Protein AF-A0A357VV69-F1 (afdb_monomer_lite)

Structure (mmCIF, N/CA/C/O backbone):
data_AF-A0A357VV69-F1
#
_entry.id   AF-A0A357VV69-F1
#
loop_
_atom_site.group_PDB
_atom_site.id
_atom_site.type_symbol
_atom_site.label_atom_id
_atom_site.label_alt_id
_atom_site.label_comp_id
_atom_site.label_asym_id
_atom_site.label_entity_id
_atom_site.label_seq_id
_atom_site.pdbx_PDB_ins_code
_atom_site.Cartn_x
_atom_site.Cartn_y
_atom_site.Cartn_z
_atom_site.occupancy
_atom_site.B_iso_or_equiv
_atom_site.auth_seq_id
_atom_site.auth_comp_id
_atom_site.auth_asym_id
_atom_site.auth_atom_id
_atom_site.pdbx_PDB_model_num
ATOM 1 N N . MET A 1 1 ? 5.926 -6.213 -7.506 1.00 46.28 1 MET A N 1
ATOM 2 C CA . MET A 1 1 ? 6.867 -6.337 -6.373 1.00 46.28 1 MET A CA 1
ATOM 3 C C . MET A 1 1 ? 8.153 -6.969 -6.874 1.00 46.28 1 MET A C 1
ATOM 5 O O . MET A 1 1 ? 8.220 -7.311 -8.044 1.00 46.28 1 MET A O 1
ATOM 9 N N . VAL A 1 2 ? 9.206 -6.935 -6.070 1.00 50.88 2 VAL A N 1
ATOM 10 C CA . VAL A 1 2 ? 10.606 -6.866 -6.526 1.00 50.88 2 VAL A CA 1
ATOM 11 C C . VAL A 1 2 ? 11.331 -8.163 -6.220 1.00 50.88 2 VAL A C 1
ATOM 13 O O . VAL A 1 2 ? 10.910 -8.877 -5.322 1.00 50.88 2 VAL A O 1
ATOM 16 N N . GLU A 1 3 ? 12.409 -8.438 -6.947 1.00 47.09 3 GLU A N 1
ATOM 17 C CA . GLU A 1 3 ? 13.467 -9.366 -6.545 1.00 47.09 3 GLU A CA 1
ATOM 18 C C . GLU A 1 3 ? 14.296 -8.754 -5.413 1.00 47.09 3 GLU A C 1
ATOM 20 O O . GLU A 1 3 ? 15.088 -7.835 -5.630 1.00 47.09 3 GLU A O 1
ATOM 25 N N . ASP A 1 4 ? 14.096 -9.251 -4.199 1.00 55.00 4 ASP A N 1
ATOM 26 C CA . ASP A 1 4 ? 15.021 -9.012 -3.099 1.00 55.00 4 ASP A CA 1
ATOM 27 C C . ASP A 1 4 ? 16.131 -10.073 -3.180 1.00 55.00 4 ASP A C 1
ATOM 29 O O . ASP A 1 4 ? 15.834 -11.268 -3.196 1.00 55.00 4 ASP A O 1
ATOM 33 N N . GLU A 1 5 ? 17.405 -9.681 -3.237 1.00 52.03 5 GLU A N 1
ATOM 34 C CA . GLU A 1 5 ? 18.517 -10.643 -3.161 1.00 52.03 5 GLU A CA 1
ATOM 35 C C . GLU A 1 5 ? 18.451 -11.464 -1.860 1.00 52.03 5 GLU A C 1
ATOM 37 O O . GLU A 1 5 ? 18.823 -12.636 -1.849 1.00 52.03 5 GLU A O 1
ATOM 42 N N . LEU A 1 6 ? 17.869 -10.914 -0.784 1.00 52.41 6 LEU A N 1
ATOM 43 C CA . LEU A 1 6 ? 17.571 -11.662 0.439 1.00 52.41 6 LEU A CA 1
ATOM 44 C C . LEU A 1 6 ? 16.553 -12.778 0.203 1.00 52.41 6 LEU A C 1
ATOM 46 O O . LEU A 1 6 ? 16.659 -13.815 0.843 1.00 52.41 6 LEU A O 1
ATOM 50 N N . ALA A 1 7 ? 15.602 -12.621 -0.721 1.00 55.69 7 ALA A N 1
ATOM 51 C CA . ALA A 1 7 ? 14.671 -13.694 -1.064 1.00 55.69 7 ALA A CA 1
ATOM 52 C C . ALA A 1 7 ? 15.396 -14.880 -1.711 1.00 55.69 7 ALA A C 1
ATOM 54 O O . ALA A 1 7 ? 15.071 -16.026 -1.409 1.00 55.69 7 ALA A O 1
ATOM 55 N N . TYR A 1 8 ? 16.419 -14.619 -2.533 1.00 52.69 8 TYR A N 1
ATOM 56 C CA . TYR A 1 8 ? 17.297 -15.663 -3.068 1.00 52.69 8 TYR A CA 1
ATOM 57 C C . TYR A 1 8 ? 18.072 -16.369 -1.943 1.00 52.69 8 TYR A C 1
ATOM 59 O O . TYR A 1 8 ? 18.059 -17.597 -1.868 1.00 52.69 8 TYR A O 1
ATOM 67 N N . TYR A 1 9 ? 18.658 -15.613 -1.006 1.00 56.53 9 TYR A N 1
ATOM 68 C CA . TYR A 1 9 ? 19.348 -16.187 0.159 1.00 56.53 9 TYR A CA 1
ATOM 69 C C . TYR A 1 9 ? 18.418 -16.926 1.140 1.00 56.53 9 TYR A C 1
ATOM 71 O O . TYR A 1 9 ? 18.878 -17.809 1.861 1.00 56.53 9 TYR A O 1
ATOM 79 N N . LEU A 1 10 ? 17.120 -16.612 1.152 1.00 59.59 10 LEU A N 1
ATOM 80 C CA . LEU A 1 10 ? 16.092 -17.280 1.963 1.00 59.59 10 LEU A CA 1
ATOM 81 C C . LEU A 1 10 ? 15.461 -18.506 1.274 1.00 59.59 10 LEU A C 1
ATOM 83 O O . LEU A 1 10 ? 14.470 -19.043 1.762 1.00 59.59 10 LEU A O 1
ATOM 87 N N . GLY A 1 11 ? 16.028 -18.981 0.160 1.00 57.41 11 GLY A N 1
ATOM 88 C CA . GLY A 1 11 ? 15.543 -20.177 -0.541 1.00 57.41 11 GLY A CA 1
ATOM 89 C C . GLY A 1 11 ? 14.489 -19.899 -1.617 1.00 57.41 11 GLY A C 1
ATOM 90 O O . GLY A 1 11 ? 13.750 -20.801 -2.003 1.00 57.41 11 GLY A O 1
ATOM 91 N N . GLY A 1 12 ? 14.407 -18.663 -2.112 1.00 51.62 12 GLY A N 1
ATOM 92 C CA . GLY A 1 12 ? 13.585 -18.271 -3.261 1.00 51.62 12 GLY A CA 1
ATOM 93 C C . GLY A 1 12 ? 12.134 -17.902 -2.939 1.00 51.62 12 GLY A C 1
ATOM 94 O O . GLY A 1 12 ? 11.454 -17.351 -3.801 1.00 51.62 12 GLY A O 1
ATOM 95 N N . VAL A 1 13 ? 11.660 -18.139 -1.711 1.00 56.97 13 VAL A N 1
ATOM 96 C CA . VAL A 1 13 ? 10.320 -17.740 -1.251 1.00 56.97 13 VAL A CA 1
ATOM 97 C C . VAL A 1 13 ? 10.468 -16.820 -0.049 1.00 56.97 13 VAL A C 1
ATOM 99 O O . VAL A 1 13 ? 10.842 -17.252 1.037 1.00 56.97 13 VAL A O 1
ATOM 102 N N . SER A 1 14 ? 10.164 -15.539 -0.233 1.00 57.56 14 SER A N 1
ATOM 103 C CA . SER A 1 14 ? 10.216 -14.558 0.846 1.00 57.56 14 SER A CA 1
ATOM 104 C C . SER A 1 14 ? 9.124 -13.512 0.667 1.00 57.56 14 SER A C 1
ATOM 106 O O . SER A 1 14 ? 8.913 -13.013 -0.432 1.00 57.56 14 SER A O 1
ATOM 108 N N . GLY A 1 15 ? 8.423 -13.167 1.751 1.00 56.34 15 GLY A N 1
ATOM 109 C CA . GLY A 1 15 ? 7.245 -12.288 1.715 1.00 56.34 15 GLY A CA 1
ATOM 110 C C . GLY A 1 15 ? 7.521 -10.824 1.341 1.00 56.34 15 GLY A C 1
ATOM 111 O O . GLY A 1 15 ? 6.585 -10.065 1.113 1.00 56.34 15 GLY A O 1
ATOM 112 N N . ASN A 1 16 ? 8.790 -10.420 1.262 1.00 57.19 16 ASN A N 1
ATOM 113 C CA . ASN A 1 16 ? 9.232 -9.106 0.775 1.00 57.19 16 ASN A CA 1
ATOM 114 C C . ASN A 1 16 ? 9.312 -9.018 -0.763 1.00 57.19 16 ASN A C 1
ATOM 116 O O . ASN A 1 16 ? 9.499 -7.926 -1.303 1.00 57.19 16 ASN A O 1
ATOM 120 N N . ALA A 1 17 ? 9.185 -10.147 -1.468 1.00 58.47 17 ALA A N 1
ATOM 121 C CA . ALA A 1 17 ? 9.468 -10.281 -2.891 1.00 58.47 17 ALA A CA 1
ATOM 122 C C . ALA A 1 17 ? 8.514 -11.275 -3.582 1.00 58.47 17 ALA A C 1
ATOM 124 O O . ALA A 1 17 ? 7.844 -12.078 -2.945 1.00 58.47 17 ALA A O 1
ATOM 125 N N . GLY A 1 18 ? 8.433 -11.225 -4.914 1.00 56.81 18 GLY A N 1
ATOM 126 C CA . GLY A 1 18 ? 7.820 -12.305 -5.706 1.00 56.81 18 GLY A CA 1
ATOM 127 C C . GLY A 1 18 ? 6.286 -12.369 -5.793 1.00 56.81 18 GLY A C 1
ATOM 128 O O . GLY A 1 18 ? 5.779 -13.232 -6.504 1.00 56.81 18 GLY A O 1
ATOM 129 N N . LEU A 1 19 ? 5.527 -11.467 -5.157 1.00 65.31 19 LEU A N 1
ATOM 130 C CA . LEU A 1 19 ? 4.073 -11.397 -5.369 1.00 65.31 19 LEU A CA 1
ATOM 131 C C . LEU A 1 19 ? 3.730 -10.548 -6.616 1.00 65.31 19 LEU A C 1
ATOM 133 O O . LEU A 1 19 ? 4.056 -9.356 -6.710 1.00 65.31 19 LEU A O 1
ATOM 137 N N . PHE A 1 20 ? 3.072 -11.194 -7.581 1.00 70.38 20 PHE A N 1
ATOM 138 C CA . PHE A 1 20 ? 2.556 -10.605 -8.819 1.00 70.38 20 PHE A CA 1
ATOM 139 C C . PHE A 1 20 ? 1.031 -10.548 -8.757 1.00 70.38 20 PHE A C 1
ATOM 141 O O . PHE A 1 20 ? 0.390 -11.498 -8.321 1.00 70.38 20 PHE A O 1
ATOM 148 N N . SER A 1 21 ? 0.460 -9.422 -9.168 1.00 82.81 21 SER A N 1
ATOM 149 C CA . SER A 1 21 ? -0.984 -9.191 -9.195 1.00 82.81 21 SER A CA 1
ATOM 150 C C . SER A 1 21 ? -1.282 -8.010 -10.125 1.00 82.81 21 SER A C 1
ATOM 152 O O . SER A 1 21 ? -0.351 -7.320 -10.560 1.00 82.81 21 SER A O 1
ATOM 154 N N . ASP A 1 22 ? -2.555 -7.773 -10.428 1.00 88.81 22 ASP A N 1
ATOM 155 C CA . ASP A 1 22 ? -3.019 -6.623 -11.200 1.00 88.81 22 ASP A CA 1
ATOM 156 C C . ASP A 1 22 ? -3.794 -5.615 -10.333 1.00 88.81 22 ASP A C 1
ATOM 158 O O . ASP A 1 22 ? -3.994 -5.798 -9.133 1.00 88.81 22 ASP A O 1
ATOM 162 N N . ALA A 1 23 ? -4.198 -4.493 -10.931 1.00 90.44 23 ALA A N 1
ATOM 163 C CA . ALA A 1 23 ? -4.890 -3.437 -10.198 1.00 90.44 23 ALA A CA 1
ATOM 164 C C . ALA A 1 23 ? -6.268 -3.870 -9.657 1.00 90.44 23 ALA A C 1
ATOM 166 O O . ALA A 1 23 ? -6.708 -3.338 -8.636 1.00 90.44 23 ALA A O 1
ATOM 167 N N . SER A 1 24 ? -6.943 -4.817 -10.314 1.00 93.00 24 SER A N 1
ATOM 168 C CA . SER A 1 24 ? -8.270 -5.301 -9.919 1.00 93.00 24 SER A CA 1
ATOM 169 C C . SER A 1 24 ? -8.178 -6.166 -8.668 1.00 93.00 24 SER A C 1
ATOM 171 O O . SER A 1 24 ? -8.896 -5.928 -7.695 1.00 93.00 24 SER A O 1
ATOM 173 N N . ASP A 1 25 ? -7.238 -7.105 -8.658 1.00 93.81 25 ASP A N 1
ATOM 174 C CA . ASP A 1 25 ? -6.970 -7.967 -7.508 1.00 93.81 25 ASP A CA 1
ATOM 175 C C . ASP A 1 25 ? -6.438 -7.164 -6.317 1.00 93.81 25 ASP A C 1
ATOM 177 O O . ASP A 1 25 ? -6.891 -7.335 -5.183 1.00 93.81 25 ASP A O 1
ATOM 181 N N . LEU A 1 26 ? -5.532 -6.213 -6.566 1.00 93.56 26 LEU A N 1
ATOM 182 C CA . LEU A 1 26 ? -5.028 -5.316 -5.526 1.00 93.56 26 LEU A CA 1
ATOM 183 C C . LEU A 1 26 ? -6.143 -4.461 -4.917 1.00 93.56 26 LEU A C 1
ATOM 185 O O . LEU A 1 26 ? -6.148 -4.235 -3.709 1.00 93.56 26 LEU A O 1
ATOM 189 N N . ARG A 1 27 ? -7.122 -4.019 -5.713 1.00 95.00 27 ARG A N 1
ATOM 190 C CA . ARG A 1 27 ? -8.307 -3.333 -5.186 1.00 95.00 27 ARG A CA 1
ATOM 191 C C . ARG A 1 27 ? -9.103 -4.235 -4.240 1.00 95.00 27 ARG A C 1
ATOM 193 O O . ARG A 1 27 ? -9.517 -3.764 -3.184 1.00 95.00 27 ARG A O 1
ATOM 200 N N . ILE A 1 28 ? -9.328 -5.501 -4.597 1.00 96.19 28 ILE A N 1
ATOM 201 C CA . ILE A 1 28 ? -10.032 -6.464 -3.731 1.00 96.19 28 ILE A CA 1
ATOM 202 C C . ILE A 1 28 ? -9.255 -6.659 -2.426 1.00 96.19 28 ILE A C 1
ATOM 204 O O . ILE A 1 28 ? -9.835 -6.572 -1.344 1.00 96.19 28 ILE A O 1
ATOM 208 N N . PHE A 1 29 ? -7.935 -6.833 -2.520 1.00 94.56 29 PHE A N 1
ATOM 209 C CA . PHE A 1 29 ? -7.054 -6.921 -1.359 1.00 94.56 29 PHE A CA 1
ATOM 210 C C . PHE A 1 29 ? -7.193 -5.702 -0.438 1.00 94.56 29 PHE A C 1
ATOM 212 O O . PHE A 1 29 ? -7.378 -5.877 0.763 1.00 94.56 29 PHE A O 1
ATOM 219 N N . ILE A 1 30 ? -7.156 -4.478 -0.978 1.00 95.50 30 ILE A N 1
ATOM 220 C CA . ILE A 1 30 ? -7.280 -3.244 -0.184 1.00 95.50 30 ILE A CA 1
ATOM 221 C C . ILE A 1 30 ? -8.638 -3.173 0.519 1.00 95.50 30 ILE A C 1
ATOM 223 O O . ILE A 1 30 ? -8.693 -2.835 1.700 1.00 95.50 30 ILE A O 1
ATOM 227 N N . ILE A 1 31 ? -9.727 -3.513 -0.174 1.00 96.00 31 ILE A N 1
ATOM 228 C CA . ILE A 1 31 ? -11.076 -3.493 0.408 1.00 96.00 31 ILE A CA 1
ATOM 229 C C . ILE A 1 31 ? -11.171 -4.483 1.575 1.00 96.00 31 ILE A C 1
ATOM 231 O O . ILE A 1 31 ? -11.558 -4.096 2.677 1.00 96.00 31 ILE A O 1
ATOM 235 N N . ASN A 1 32 ? -10.747 -5.731 1.370 1.00 96.94 32 ASN A N 1
ATOM 236 C CA . ASN A 1 32 ? -10.800 -6.760 2.412 1.00 96.94 32 ASN A CA 1
ATOM 237 C C . ASN A 1 32 ? -9.844 -6.442 3.574 1.00 96.94 32 ASN A C 1
ATOM 239 O O . ASN A 1 32 ? -10.156 -6.707 4.738 1.00 96.94 32 ASN A O 1
ATOM 243 N N . LEU A 1 33 ? -8.696 -5.820 3.280 1.00 95.50 33 LEU A N 1
ATOM 244 C CA . LEU A 1 33 ? -7.777 -5.313 4.293 1.00 95.50 33 LEU A CA 1
ATOM 245 C C . LEU A 1 33 ? -8.479 -4.283 5.182 1.00 95.50 33 LEU A C 1
ATOM 247 O O . LEU A 1 33 ? -8.493 -4.458 6.395 1.00 95.50 33 LEU A O 1
ATOM 251 N N . LEU A 1 34 ? -9.102 -3.256 4.596 1.00 95.06 34 LEU A N 1
ATOM 252 C CA . LEU A 1 34 ? -9.781 -2.184 5.334 1.00 95.06 34 LEU A CA 1
ATOM 253 C C . LEU A 1 34 ? -11.037 -2.656 6.083 1.00 95.06 34 LEU A C 1
ATOM 255 O O . LEU A 1 34 ? -11.347 -2.137 7.157 1.00 95.06 34 LEU A O 1
ATOM 259 N N . ASN A 1 35 ? -11.726 -3.678 5.570 1.00 95.88 35 ASN A N 1
ATOM 260 C CA . ASN A 1 35 ? -12.854 -4.309 6.260 1.00 95.88 35 ASN A CA 1
ATOM 261 C C . ASN A 1 35 ? -12.432 -5.109 7.502 1.00 95.88 35 ASN A C 1
ATOM 263 O O . ASN A 1 35 ? -13.266 -5.405 8.360 1.00 95.88 35 ASN A O 1
ATOM 267 N N . GLY A 1 36 ? -11.139 -5.405 7.639 1.00 94.69 36 GLY A N 1
ATOM 268 C CA . GLY A 1 36 ? -10.599 -6.204 8.730 1.00 94.69 36 GLY A CA 1
ATOM 269 C C . GLY A 1 36 ? -10.728 -7.715 8.507 1.00 94.69 36 GLY A C 1
ATOM 270 O O . GLY A 1 36 ? -10.755 -8.478 9.470 1.00 94.69 36 GLY A O 1
ATOM 271 N N . GLU A 1 37 ? -10.847 -8.144 7.249 1.00 96.44 37 GLU A N 1
ATOM 272 C CA . GLU A 1 37 ? -11.005 -9.553 6.861 1.00 96.44 37 GLU A CA 1
ATOM 273 C C . GLU A 1 37 ? -9.654 -10.261 6.686 1.00 96.44 37 GLU A C 1
ATOM 275 O O . GLU A 1 37 ? -9.571 -11.482 6.779 1.00 96.44 37 GLU A O 1
ATOM 280 N N . ILE A 1 38 ? -8.585 -9.492 6.453 1.00 94.31 38 ILE A N 1
ATOM 281 C CA . ILE A 1 38 ? -7.210 -10.005 6.334 1.00 94.31 38 ILE A CA 1
ATOM 282 C C . ILE A 1 38 ? -6.469 -9.898 7.672 1.00 94.31 38 ILE A C 1
ATOM 284 O O . ILE A 1 38 ? -5.763 -10.817 8.080 1.00 94.31 38 ILE A O 1
ATOM 288 N N . VAL A 1 39 ? -6.635 -8.774 8.370 1.00 93.50 39 VAL A N 1
ATOM 289 C CA . VAL A 1 39 ? -6.101 -8.535 9.718 1.00 93.50 39 VAL A CA 1
ATOM 290 C C . VAL A 1 39 ? -7.155 -7.827 10.558 1.00 93.50 39 VAL A C 1
ATOM 292 O O . VAL A 1 39 ? -8.020 -7.152 10.015 1.00 93.50 39 VAL A O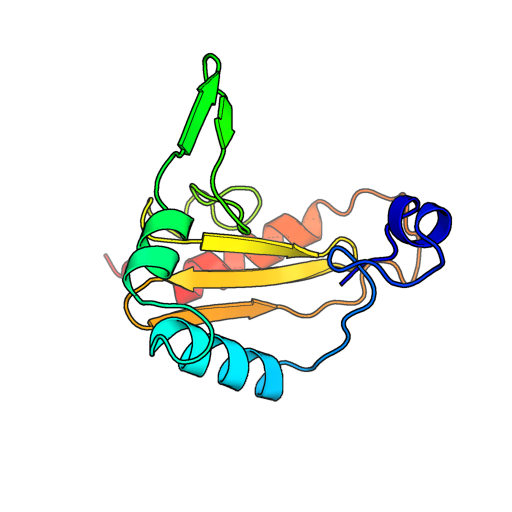 1
ATOM 295 N N . SER A 1 40 ? -7.078 -7.922 11.886 1.00 94.69 40 SER A N 1
ATOM 296 C CA . SER A 1 40 ? -8.035 -7.224 12.754 1.00 94.69 40 SER A CA 1
ATOM 297 C C . SER A 1 40 ? -7.981 -5.699 12.571 1.00 94.69 40 SER A C 1
ATOM 299 O O . SER A 1 40 ? -6.923 -5.138 12.279 1.00 94.69 40 SER A O 1
ATOM 301 N N . LYS A 1 41 ? -9.090 -4.995 12.839 1.00 91.88 41 LYS A N 1
ATOM 302 C CA . LYS A 1 41 ? -9.109 -3.518 12.819 1.00 91.88 41 LYS A CA 1
ATOM 303 C C . LYS A 1 41 ? -8.087 -2.896 13.778 1.00 91.88 41 LYS A C 1
ATOM 305 O O . LYS A 1 41 ? -7.441 -1.920 13.421 1.00 91.88 41 LYS A O 1
ATOM 310 N N . GLY A 1 42 ? -7.857 -3.519 14.938 1.00 93.81 42 GLY A N 1
ATOM 311 C CA . GLY A 1 42 ? -6.802 -3.091 15.860 1.00 93.81 42 GLY A CA 1
ATOM 312 C C . GLY A 1 42 ? -5.398 -3.212 15.256 1.00 93.81 42 GLY A C 1
ATOM 313 O O . GLY A 1 42 ? -4.547 -2.368 15.508 1.00 93.81 42 GLY A O 1
ATOM 314 N N . THR A 1 43 ? -5.156 -4.213 14.404 1.00 92.88 43 THR A N 1
ATOM 315 C CA . THR A 1 43 ? -3.901 -4.338 13.644 1.00 92.88 43 THR A CA 1
ATOM 316 C C . THR A 1 43 ? -3.785 -3.270 12.556 1.00 92.88 43 THR A C 1
ATOM 318 O O . THR A 1 43 ? -2.702 -2.713 12.392 1.00 92.88 43 THR A O 1
ATOM 321 N N . LEU A 1 44 ? -4.877 -2.943 11.851 1.00 91.94 44 LEU A N 1
ATOM 322 C CA . LEU A 1 44 ? -4.887 -1.846 10.869 1.00 91.94 44 LEU A CA 1
ATOM 323 C C . LEU A 1 44 ? -4.481 -0.516 11.506 1.00 91.94 44 LEU A C 1
ATOM 325 O O . LEU A 1 44 ? -3.779 0.283 10.886 1.00 91.94 44 LEU A O 1
ATOM 329 N N . ASP A 1 45 ? -4.875 -0.282 12.758 1.00 91.31 45 ASP A N 1
ATOM 330 C CA . ASP A 1 45 ? -4.493 0.935 13.467 1.00 91.31 45 ASP A CA 1
ATOM 331 C C . ASP A 1 45 ? -2.986 1.057 13.700 1.00 91.31 45 ASP A C 1
ATOM 333 O O . ASP A 1 45 ? -2.445 2.168 13.690 1.00 91.31 45 ASP A O 1
ATOM 337 N N . LEU A 1 46 ? -2.285 -0.073 13.801 1.00 92.62 46 LEU A N 1
ATOM 338 C CA . LEU A 1 46 ? -0.835 -0.095 13.963 1.00 92.62 46 LEU A CA 1
ATOM 339 C C . LEU A 1 46 ? -0.080 0.318 12.692 1.00 92.62 46 LEU A C 1
ATOM 341 O O . LEU A 1 46 ? 1.068 0.742 12.795 1.00 92.62 46 LEU A O 1
ATOM 345 N N . PHE A 1 47 ? -0.697 0.254 11.506 1.00 92.81 47 PHE A N 1
ATOM 346 C CA . PHE A 1 47 ? -0.029 0.601 10.240 1.00 92.81 47 PHE A CA 1
ATOM 347 C C . PHE A 1 47 ? 0.403 2.067 10.172 1.00 92.81 47 PHE A C 1
ATOM 349 O O . PHE A 1 47 ? 1.406 2.389 9.542 1.00 92.81 47 PHE A O 1
ATOM 356 N N . THR A 1 48 ? -0.322 2.948 10.859 1.00 91.06 48 THR A N 1
ATOM 357 C CA . THR A 1 48 ? -0.028 4.386 10.945 1.00 91.06 48 THR A CA 1
ATOM 358 C C . THR A 1 48 ? 0.413 4.805 12.349 1.00 91.06 48 THR A C 1
ATOM 360 O O . THR A 1 48 ? 0.521 5.994 12.632 1.00 91.06 48 THR A O 1
ATOM 363 N N . THR A 1 49 ? 0.644 3.845 13.251 1.00 91.25 49 THR A N 1
ATOM 364 C CA . THR A 1 49 ? 1.121 4.111 14.613 1.00 91.25 49 THR A CA 1
ATOM 365 C C . THR A 1 49 ? 2.626 3.897 14.690 1.00 91.25 49 THR A C 1
ATOM 367 O O . THR A 1 49 ? 3.125 2.817 14.380 1.00 91.25 49 THR A O 1
ATOM 370 N N . THR A 1 50 ? 3.368 4.915 15.128 1.00 90.00 50 THR A N 1
ATOM 371 C CA . THR A 1 50 ? 4.813 4.780 15.339 1.00 90.00 50 THR A CA 1
ATOM 372 C C . THR A 1 50 ? 5.074 3.813 16.490 1.00 90.00 50 THR A C 1
ATOM 374 O O . THR A 1 50 ? 4.781 4.123 17.643 1.00 90.00 50 THR A O 1
ATOM 377 N N . LEU A 1 51 ? 5.654 2.652 16.181 1.00 88.25 51 LEU A N 1
ATOM 378 C CA . LEU A 1 51 ? 5.994 1.625 17.172 1.00 88.25 51 LEU A CA 1
ATOM 379 C C . LEU A 1 51 ? 7.399 1.821 17.740 1.00 88.25 51 LEU A C 1
ATOM 381 O O . LEU A 1 51 ? 7.653 1.533 18.907 1.00 88.25 51 LEU A O 1
ATOM 385 N N . VAL A 1 52 ? 8.321 2.312 16.910 1.00 89.50 52 VAL A N 1
ATOM 386 C CA . VAL A 1 52 ? 9.708 2.570 17.303 1.00 89.50 52 VAL A CA 1
ATOM 387 C C . VAL A 1 52 ? 10.101 3.968 16.853 1.00 89.50 52 VAL A C 1
ATOM 389 O O . VAL A 1 52 ? 9.925 4.327 15.689 1.00 89.50 52 VAL A O 1
ATOM 392 N N . LYS A 1 53 ? 10.677 4.744 17.774 1.00 89.81 53 LYS A N 1
ATOM 393 C CA . LYS A 1 53 ? 11.267 6.056 17.502 1.00 89.81 53 LYS A CA 1
ATOM 394 C C . LYS A 1 53 ? 12.737 6.047 17.915 1.00 89.81 53 LYS A C 1
ATOM 396 O O . LYS A 1 53 ? 13.052 5.787 19.074 1.00 89.81 53 LYS A O 1
ATOM 401 N N . ARG A 1 54 ? 13.638 6.314 16.967 1.00 87.75 54 ARG A N 1
ATOM 402 C CA . ARG A 1 54 ? 15.092 6.414 17.181 1.00 87.75 54 ARG A CA 1
ATOM 403 C C . ARG A 1 54 ? 15.585 7.731 16.589 1.00 87.75 54 ARG A C 1
ATOM 405 O O . ARG A 1 54 ? 15.780 7.837 15.381 1.00 87.75 54 ARG A O 1
ATOM 412 N N . GLY A 1 55 ? 15.743 8.745 17.438 1.00 87.94 55 GLY A N 1
ATOM 413 C CA . GLY A 1 55 ? 15.982 10.116 16.980 1.00 87.94 55 GLY A CA 1
ATOM 414 C C . GLY A 1 55 ? 14.816 10.612 16.118 1.00 87.94 55 GLY A C 1
ATOM 415 O O . GLY A 1 55 ? 13.660 10.553 16.543 1.00 87.94 55 GLY A O 1
ATOM 416 N N . GLU A 1 56 ? 15.122 11.059 14.900 1.00 82.94 56 GLU A N 1
ATOM 417 C CA . GLU A 1 56 ? 14.129 11.488 13.902 1.00 82.94 56 GLU A CA 1
ATOM 418 C C . GLU A 1 56 ? 13.522 10.321 13.106 1.00 82.94 56 GLU A C 1
ATOM 420 O O . GLU A 1 56 ? 12.494 10.480 12.451 1.00 82.94 56 GLU A O 1
ATOM 425 N N . SER A 1 57 ? 14.120 9.127 13.177 1.00 79.62 57 SER A N 1
ATOM 426 C CA . SER A 1 57 ? 13.614 7.952 12.467 1.00 79.62 57 SER A CA 1
ATOM 427 C C . SER A 1 57 ? 12.433 7.331 13.209 1.00 79.62 57 SER A C 1
ATOM 429 O O . SER A 1 57 ? 12.509 7.051 14.409 1.00 79.62 57 SER A O 1
ATOM 431 N N . THR A 1 58 ? 11.352 7.074 12.474 1.00 85.25 58 THR A N 1
ATOM 432 C CA . THR A 1 58 ? 10.163 6.370 12.966 1.00 85.25 58 THR A CA 1
ATOM 433 C C . THR A 1 58 ? 9.950 5.088 12.172 1.00 85.25 58 THR A C 1
ATOM 435 O O . THR A 1 58 ? 10.268 5.013 10.986 1.00 85.25 58 THR A O 1
ATOM 438 N N . THR A 1 59 ? 9.449 4.050 12.835 1.00 84.19 59 THR A N 1
ATOM 439 C CA . THR A 1 59 ? 9.153 2.762 12.204 1.00 84.19 59 THR A CA 1
ATOM 440 C C . THR A 1 59 ? 7.750 2.312 12.573 1.00 84.19 59 THR A C 1
ATOM 442 O O . THR A 1 59 ? 7.326 2.408 13.728 1.00 84.19 59 THR A O 1
ATOM 445 N N . HIS A 1 60 ? 7.062 1.808 11.557 1.00 90.12 60 HIS A N 1
ATOM 446 C CA . HIS A 1 60 ? 5.696 1.311 11.591 1.00 90.12 60 HIS A CA 1
ATOM 447 C C . HIS A 1 60 ? 5.709 -0.144 11.122 1.00 90.12 60 HIS A C 1
ATOM 449 O O . HIS A 1 60 ? 6.712 -0.621 10.582 1.00 90.12 60 HIS A O 1
ATOM 455 N N . ILE A 1 61 ? 4.620 -0.870 11.352 1.00 89.00 61 ILE A N 1
ATOM 456 C CA . ILE A 1 61 ? 4.530 -2.266 10.923 1.00 89.00 61 ILE A CA 1
ATOM 457 C C . ILE A 1 61 ? 4.008 -2.367 9.486 1.00 89.00 61 ILE A C 1
ATOM 459 O O . ILE A 1 61 ? 3.060 -1.675 9.120 1.00 89.00 61 ILE A O 1
ATOM 463 N N . ALA A 1 62 ? 4.615 -3.268 8.707 1.00 87.06 62 ALA A N 1
ATOM 464 C CA . ALA A 1 62 ? 4.250 -3.681 7.343 1.00 87.06 62 ALA A CA 1
ATOM 465 C C . ALA A 1 62 ? 4.323 -2.611 6.235 1.00 87.06 62 ALA A C 1
ATOM 467 O O . ALA A 1 62 ? 4.632 -2.949 5.095 1.00 87.06 62 ALA A O 1
ATOM 468 N N . TRP A 1 63 ? 4.078 -1.341 6.549 1.00 89.69 63 TRP A N 1
ATOM 469 C CA . TRP A 1 63 ? 3.918 -0.272 5.570 1.00 89.69 63 TRP A CA 1
ATOM 470 C C . TRP A 1 63 ? 4.838 0.910 5.848 1.00 89.69 63 TRP A C 1
ATOM 472 O O . TRP A 1 63 ? 5.280 1.146 6.974 1.00 89.69 63 TRP A O 1
ATOM 482 N N . MET A 1 64 ? 5.089 1.693 4.802 1.00 87.75 64 MET A N 1
ATOM 483 C CA . MET A 1 64 ? 5.695 3.008 4.939 1.00 87.75 64 MET A CA 1
ATOM 484 C C . MET A 1 64 ? 4.643 3.976 5.489 1.00 87.75 64 MET A C 1
ATOM 486 O O . MET A 1 64 ? 3.621 4.231 4.849 1.00 87.75 64 MET A O 1
ATOM 490 N N . ALA A 1 65 ? 4.927 4.511 6.672 1.00 85.12 65 ALA A N 1
ATOM 491 C CA . ALA A 1 65 ? 4.202 5.589 7.329 1.00 85.12 65 ALA A CA 1
ATOM 492 C C . ALA A 1 65 ? 5.208 6.414 8.175 1.00 85.12 65 ALA A C 1
ATOM 494 O O . ALA A 1 65 ? 6.214 5.845 8.613 1.00 85.12 65 ALA A O 1
ATOM 495 N N . PRO A 1 66 ? 5.005 7.730 8.391 1.00 79.94 66 PRO A N 1
ATOM 496 C CA . PRO A 1 66 ? 4.093 8.581 7.623 1.00 79.94 66 PRO A CA 1
ATOM 497 C C . PRO A 1 66 ? 4.425 8.542 6.115 1.00 79.94 66 PRO A C 1
ATOM 499 O O . PRO A 1 66 ? 5.502 8.069 5.738 1.00 79.94 66 PRO A O 1
ATOM 502 N N . PRO A 1 67 ? 3.514 8.981 5.231 1.00 77.56 67 PRO A N 1
ATOM 503 C CA . PRO A 1 67 ? 3.744 8.931 3.793 1.00 77.56 67 PRO A CA 1
ATOM 504 C C . PRO A 1 67 ? 5.023 9.664 3.377 1.00 77.56 67 PRO A C 1
ATOM 506 O O . PRO A 1 67 ? 5.242 10.825 3.712 1.00 77.56 67 PRO A O 1
ATOM 509 N N . VAL A 1 68 ? 5.869 8.984 2.608 1.00 71.88 68 VAL A N 1
ATOM 510 C CA . VAL A 1 68 ? 7.134 9.514 2.076 1.00 71.88 68 VAL A CA 1
ATOM 511 C C . VAL A 1 68 ? 7.284 9.124 0.605 1.00 71.88 68 VAL A C 1
ATOM 513 O O . VAL A 1 68 ? 6.555 8.270 0.109 1.00 71.88 68 VAL A O 1
ATOM 516 N N . ALA A 1 69 ? 8.242 9.728 -0.107 1.00 68.69 69 ALA A N 1
ATOM 517 C CA . ALA A 1 69 ? 8.686 9.278 -1.432 1.00 68.69 69 ALA A CA 1
ATOM 518 C C . ALA A 1 69 ? 7.551 9.122 -2.470 1.00 68.69 69 ALA A C 1
ATOM 520 O O . ALA A 1 69 ? 7.269 8.027 -2.944 1.00 68.69 69 ALA A O 1
ATOM 521 N N . GLY A 1 70 ? 6.909 10.222 -2.867 1.00 68.62 70 GLY A N 1
ATOM 522 C CA . GLY A 1 70 ? 5.838 10.191 -3.878 1.00 68.62 70 GLY A CA 1
ATOM 523 C C . GLY A 1 70 ? 4.427 10.407 -3.326 1.00 68.62 70 GLY A C 1
ATOM 524 O O . GLY A 1 70 ? 3.486 10.461 -4.114 1.00 68.62 70 GLY A O 1
ATOM 525 N N . CYS A 1 71 ? 4.296 10.526 -2.000 1.00 74.88 71 CYS A N 1
ATOM 526 C CA . CYS A 1 71 ? 3.039 10.824 -1.300 1.00 74.88 71 CYS A CA 1
ATOM 527 C C . CYS A 1 71 ? 3.165 11.851 -0.172 1.00 74.88 71 CYS A C 1
ATOM 529 O O . CYS A 1 71 ? 2.167 12.193 0.453 1.00 74.88 71 CYS A O 1
ATOM 531 N N . GLN A 1 72 ? 4.373 12.356 0.090 1.00 71.38 72 GLN A N 1
ATOM 532 C CA . GLN A 1 72 ? 4.680 13.173 1.273 1.00 71.38 72 GLN A CA 1
ATOM 533 C C . GLN A 1 72 ? 3.894 14.489 1.371 1.00 71.38 72 GLN A C 1
ATOM 535 O O . GLN A 1 72 ? 3.809 15.071 2.445 1.00 71.38 72 GLN A O 1
ATOM 540 N N . TYR A 1 73 ? 3.348 14.970 0.253 1.00 74.44 73 TYR A N 1
ATOM 541 C CA . TYR A 1 73 ? 2.565 16.208 0.191 1.00 74.44 73 TYR A CA 1
ATOM 542 C C . TYR A 1 73 ? 1.074 15.964 -0.056 1.00 74.44 73 TYR A C 1
ATOM 544 O O . TYR A 1 73 ? 0.283 16.896 0.039 1.00 74.44 73 TYR A O 1
ATOM 552 N N . SER A 1 74 ? 0.701 14.733 -0.403 1.00 76.56 74 SER A N 1
ATOM 553 C CA . SER A 1 74 ? -0.651 14.379 -0.843 1.00 76.56 74 SER A CA 1
ATOM 554 C C . SER A 1 74 ? -1.442 13.676 0.254 1.00 76.56 74 SER A C 1
ATOM 556 O O . SER A 1 74 ? -2.663 13.747 0.270 1.00 76.56 74 SER A O 1
ATOM 558 N N . LEU A 1 75 ? -0.752 12.980 1.158 1.00 81.88 75 LEU A N 1
ATOM 559 C CA . LEU A 1 75 ? -1.354 12.197 2.229 1.00 81.88 75 LEU A CA 1
ATOM 560 C C . LEU A 1 75 ? -0.893 12.706 3.589 1.00 81.88 75 LEU A C 1
ATOM 562 O O . LEU A 1 75 ? 0.288 12.980 3.795 1.00 81.88 75 LEU A O 1
ATOM 566 N N . ASP A 1 76 ? -1.836 12.802 4.520 1.00 79.56 76 ASP A N 1
ATOM 567 C CA . ASP A 1 76 ? -1.541 13.089 5.919 1.00 79.56 76 ASP A CA 1
ATOM 568 C C . ASP A 1 76 ? -1.060 11.828 6.664 1.00 79.56 76 ASP A C 1
ATOM 570 O O . ASP A 1 76 ? -0.872 10.753 6.088 1.00 79.56 76 ASP A O 1
ATOM 574 N N . SER A 1 77 ? -0.851 11.946 7.976 1.00 78.62 77 SER A N 1
ATOM 575 C CA . SER A 1 77 ? -0.368 10.851 8.826 1.00 78.62 77 SER A CA 1
ATOM 576 C C . SER A 1 77 ? -1.324 9.655 8.933 1.00 78.62 77 SER A C 1
ATOM 578 O O . SER A 1 77 ? -0.959 8.653 9.544 1.00 78.62 77 SER A O 1
ATOM 580 N N . THR A 1 78 ? -2.527 9.724 8.351 1.00 81.94 78 THR A N 1
ATOM 581 C CA . THR A 1 78 ? -3.474 8.600 8.299 1.00 81.94 78 THR A CA 1
ATOM 582 C C . THR A 1 78 ? -3.248 7.682 7.097 1.00 81.94 78 THR A C 1
ATOM 584 O O . THR A 1 78 ? -3.859 6.612 7.016 1.00 81.94 78 THR A O 1
ATOM 587 N N . GLY A 1 79 ? -2.375 8.085 6.170 1.00 89.75 79 GLY A N 1
ATOM 588 C CA . GLY A 1 79 ? -2.009 7.301 5.000 1.00 89.75 79 GLY A CA 1
ATOM 589 C C . GLY A 1 79 ? -0.907 6.280 5.279 1.00 89.75 79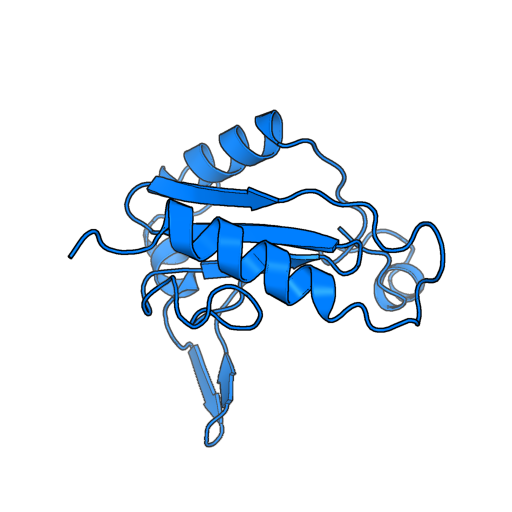 GLY A C 1
ATOM 590 O O . GLY A 1 79 ? 0.052 6.557 6.000 1.00 89.75 79 GLY A O 1
ATOM 591 N N . PHE A 1 80 ? -1.007 5.116 4.642 1.00 92.56 80 PHE A N 1
ATOM 592 C CA . PHE A 1 80 ? 0.037 4.091 4.628 1.00 92.56 80 PHE A CA 1
ATOM 593 C C . PHE A 1 80 ? 0.180 3.493 3.225 1.00 92.56 80 PHE A C 1
ATOM 595 O O . PHE A 1 80 ? -0.751 3.530 2.417 1.00 92.56 80 PHE A O 1
ATOM 602 N N . GLY A 1 81 ? 1.358 2.968 2.897 1.00 91.81 81 GLY A N 1
ATOM 603 C CA . GLY A 1 81 ? 1.603 2.429 1.561 1.00 91.81 81 GLY A CA 1
ATOM 604 C C . GLY A 1 81 ? 3.025 1.942 1.340 1.00 91.81 81 GLY A C 1
ATOM 605 O O . GLY A 1 81 ? 3.798 1.787 2.284 1.00 91.81 81 GLY A O 1
ATOM 606 N N . HIS A 1 82 ? 3.367 1.662 0.084 1.00 88.75 82 HIS A N 1
ATOM 607 C CA . HIS A 1 82 ? 4.720 1.277 -0.308 1.00 88.75 82 HIS A C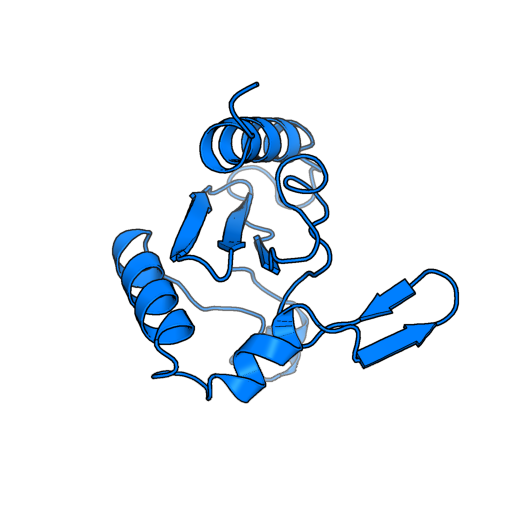A 1
ATOM 608 C C . HIS A 1 82 ? 4.982 1.545 -1.795 1.00 88.75 82 HIS A C 1
ATOM 610 O O . HIS A 1 82 ? 4.097 1.422 -2.645 1.00 88.75 82 HIS A O 1
ATOM 616 N N . ASN A 1 83 ? 6.240 1.830 -2.134 1.00 86.75 83 ASN A N 1
ATOM 617 C CA . ASN A 1 83 ? 6.710 1.839 -3.520 1.00 86.75 83 ASN A CA 1
ATOM 618 C C . ASN A 1 83 ? 7.422 0.531 -3.861 1.00 86.75 83 ASN A C 1
ATOM 620 O O . ASN A 1 83 ? 8.322 0.104 -3.145 1.00 86.75 83 ASN A O 1
ATOM 624 N N . GLY A 1 84 ? 7.071 -0.090 -4.980 1.00 81.06 84 GLY A N 1
ATOM 625 C CA . GLY A 1 84 ? 7.839 -1.197 -5.532 1.00 81.06 84 GLY A CA 1
ATOM 626 C C . GLY A 1 84 ? 9.028 -0.691 -6.341 1.00 81.06 84 GLY A C 1
ATOM 627 O O . GLY A 1 84 ? 8.938 0.294 -7.082 1.00 81.06 84 GLY A O 1
ATOM 628 N N . PHE A 1 85 ? 10.145 -1.400 -6.241 1.00 75.00 85 PHE A N 1
ATOM 629 C CA . PHE A 1 85 ? 11.358 -1.126 -7.010 1.00 75.00 85 PHE A CA 1
ATOM 630 C C . PHE A 1 85 ? 11.184 -1.312 -8.523 1.00 75.00 85 PHE A C 1
ATOM 632 O O . PHE A 1 85 ? 11.797 -0.569 -9.280 1.00 75.00 85 PHE A O 1
ATOM 639 N N . THR A 1 86 ? 10.244 -2.146 -8.989 1.00 74.75 86 THR A N 1
ATOM 640 C CA . THR A 1 86 ? 9.878 -2.203 -10.420 1.00 74.75 86 THR A CA 1
ATOM 641 C C . THR A 1 86 ? 9.101 -0.972 -10.905 1.00 74.75 86 THR A C 1
ATOM 643 O O . THR A 1 86 ? 8.685 -0.927 -12.055 1.00 74.75 86 THR A O 1
ATOM 646 N N . GLY A 1 87 ? 8.888 0.037 -10.056 1.00 79.06 87 GLY A N 1
ATOM 647 C CA . GLY A 1 87 ? 8.161 1.259 -10.398 1.00 79.06 87 GLY A CA 1
ATOM 648 C C . GLY A 1 87 ? 6.725 1.297 -9.876 1.00 79.06 87 GLY A C 1
ATOM 649 O O . GLY A 1 87 ? 6.094 2.351 -9.945 1.00 79.06 87 GLY A O 1
ATOM 650 N N . THR A 1 88 ? 6.221 0.220 -9.267 1.00 87.44 88 THR A N 1
ATOM 651 C CA . THR A 1 88 ? 4.863 0.193 -8.700 1.00 87.44 88 THR A CA 1
ATOM 652 C C . THR A 1 88 ? 4.729 1.093 -7.464 1.00 87.44 88 THR A C 1
ATOM 654 O O . THR A 1 88 ? 5.725 1.471 -6.846 1.00 87.44 88 THR A O 1
ATOM 657 N N . SER A 1 89 ? 3.510 1.474 -7.099 1.00 89.69 89 SER A N 1
ATOM 658 C CA . SER A 1 89 ? 3.195 2.271 -5.910 1.00 89.69 89 SER A CA 1
ATOM 659 C C . SER A 1 89 ? 1.770 1.966 -5.464 1.00 89.69 89 SER A C 1
ATOM 661 O O . SER A 1 89 ? 0.880 1.884 -6.309 1.00 89.69 89 SER A O 1
ATOM 663 N N . ILE A 1 90 ? 1.562 1.776 -4.163 1.00 92.62 90 ILE A N 1
ATOM 664 C CA . ILE A 1 90 ? 0.235 1.626 -3.559 1.00 92.62 90 ILE A CA 1
ATOM 665 C C . ILE A 1 90 ? 0.188 2.509 -2.321 1.00 92.62 90 ILE A C 1
ATOM 667 O O . ILE A 1 90 ? 1.082 2.421 -1.480 1.00 92.62 90 ILE A O 1
ATOM 671 N N . TRP A 1 91 ? -0.851 3.331 -2.208 1.00 93.50 91 TRP A N 1
ATOM 672 C CA . TRP A 1 91 ? -1.087 4.192 -1.050 1.00 93.50 91 TRP A CA 1
ATOM 673 C C . TRP A 1 91 ? -2.566 4.219 -0.692 1.00 93.50 91 TRP A C 1
ATOM 675 O O . TRP A 1 91 ? -3.414 4.242 -1.581 1.00 93.50 91 TRP A O 1
ATOM 685 N N . ILE A 1 92 ? -2.866 4.183 0.604 1.00 93.75 92 ILE A N 1
ATOM 686 C CA . ILE A 1 92 ? -4.205 3.928 1.142 1.00 93.75 92 ILE A CA 1
ATOM 687 C C . ILE A 1 92 ? -4.460 4.869 2.322 1.00 93.75 92 ILE A C 1
ATOM 689 O O . ILE A 1 92 ? -3.583 5.066 3.164 1.00 93.75 92 ILE A O 1
ATOM 693 N N . ARG A 1 93 ? -5.677 5.412 2.405 1.00 91.19 93 ARG A N 1
ATOM 694 C CA . ARG A 1 93 ? -6.242 6.069 3.590 1.00 91.19 93 ARG A CA 1
ATOM 695 C C . ARG A 1 93 ? -7.247 5.149 4.268 1.00 91.19 93 ARG A C 1
ATOM 697 O O . ARG A 1 93 ? -7.939 4.367 3.617 1.00 91.19 93 ARG A O 1
ATOM 704 N N . LYS A 1 94 ? -7.374 5.285 5.588 1.00 87.00 94 LYS A N 1
ATOM 705 C CA . LYS A 1 94 ? -8.304 4.475 6.393 1.00 87.00 94 LYS A CA 1
ATOM 706 C C . LYS A 1 94 ? -9.785 4.684 6.048 1.00 87.00 94 LYS A C 1
ATOM 708 O O . LYS A 1 94 ? -10.601 3.841 6.396 1.00 87.00 94 LYS A O 1
ATOM 713 N N . ASP A 1 95 ? -10.132 5.775 5.370 1.00 88.94 95 ASP A N 1
ATOM 714 C CA . ASP A 1 95 ? -11.496 6.067 4.909 1.00 88.94 95 ASP A CA 1
ATOM 715 C C . ASP A 1 95 ? -11.873 5.375 3.586 1.00 88.94 95 ASP A C 1
ATOM 717 O O . ASP A 1 95 ? -12.985 5.558 3.096 1.00 88.94 95 ASP A O 1
ATOM 721 N N . GLY A 1 96 ? -10.976 4.566 3.015 1.00 91.12 96 GLY A N 1
ATOM 722 C CA . GLY A 1 96 ? -11.244 3.798 1.799 1.00 91.12 96 GLY A CA 1
ATOM 723 C C . GLY A 1 96 ? -10.718 4.426 0.515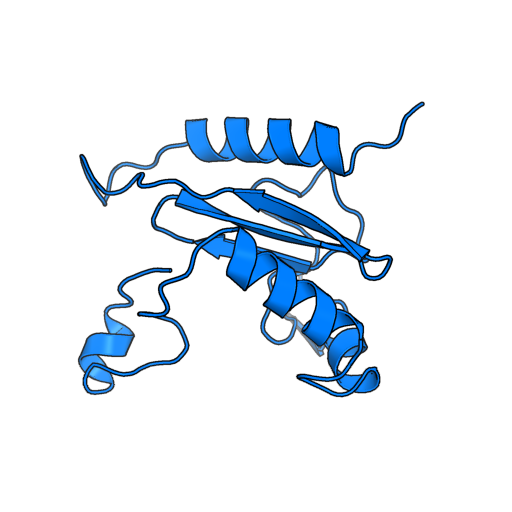 1.00 91.12 96 GLY A C 1
ATOM 724 O O . GLY A 1 96 ? -10.818 3.795 -0.535 1.00 91.12 96 GLY A O 1
ATOM 725 N N . LEU A 1 97 ? -10.126 5.621 0.567 1.00 92.81 97 LEU A N 1
ATOM 726 C CA . LEU A 1 97 ? -9.492 6.224 -0.602 1.00 92.81 97 LEU A CA 1
ATOM 727 C C . LEU A 1 97 ? -8.095 5.626 -0.827 1.00 92.81 97 LEU A C 1
ATOM 729 O O . LEU A 1 97 ? -7.272 5.584 0.088 1.00 92.81 97 LEU A O 1
ATOM 733 N N . PHE A 1 98 ? -7.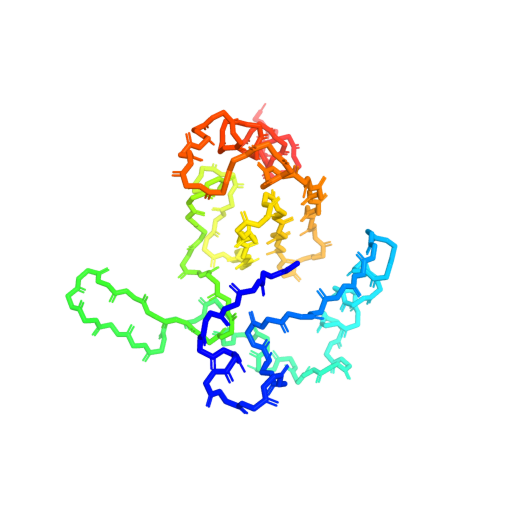796 5.180 -2.048 1.00 93.81 98 PHE A N 1
ATOM 734 C CA . PHE A 1 98 ? -6.501 4.581 -2.380 1.00 93.81 98 PHE A CA 1
ATOM 735 C C . PHE A 1 98 ? -6.051 4.884 -3.813 1.00 93.81 98 PHE A C 1
ATOM 737 O O . PHE A 1 98 ? -6.846 5.228 -4.685 1.00 93.81 98 PHE A O 1
ATOM 744 N N . SER A 1 99 ? -4.751 4.714 -4.048 1.00 93.62 99 SER A N 1
ATOM 745 C CA . SER A 1 99 ? -4.070 4.874 -5.332 1.00 93.62 99 SER A CA 1
ATOM 746 C C . SER A 1 99 ? -3.240 3.626 -5.615 1.00 93.62 99 SER A C 1
ATOM 748 O O . SER A 1 99 ? -2.487 3.171 -4.751 1.00 93.62 99 SER A O 1
ATOM 750 N N . ILE A 1 100 ? -3.375 3.077 -6.824 1.00 93.38 100 ILE A N 1
ATOM 751 C CA . ILE A 1 100 ? -2.558 1.974 -7.335 1.00 93.38 100 ILE A CA 1
ATOM 752 C C . ILE A 1 100 ? -1.910 2.454 -8.630 1.00 93.38 100 ILE A C 1
ATOM 754 O O . ILE A 1 100 ? -2.592 2.773 -9.601 1.00 93.38 100 ILE A O 1
ATOM 758 N N . PHE A 1 101 ? -0.583 2.466 -8.660 1.00 90.94 101 PHE A N 1
ATOM 759 C CA . PHE A 1 101 ? 0.201 2.765 -9.849 1.00 90.94 101 PHE A CA 1
ATOM 760 C C . PHE A 1 101 ? 1.090 1.570 -10.171 1.00 90.94 101 PHE A C 1
ATOM 762 O O . PHE A 1 101 ? 1.937 1.179 -9.366 1.00 90.94 101 PHE A O 1
ATOM 769 N N . LEU A 1 102 ? 0.911 0.984 -11.353 1.00 89.50 102 LEU A N 1
ATOM 770 C CA . LEU A 1 102 ? 1.713 -0.138 -11.827 1.00 89.50 102 LEU A CA 1
ATOM 771 C C . LEU A 1 102 ? 2.586 0.325 -12.994 1.00 89.50 102 LEU A C 1
ATOM 773 O O . LEU A 1 102 ? 2.090 0.870 -13.975 1.00 89.50 102 LEU A O 1
ATOM 777 N N . ALA A 1 103 ? 3.892 0.107 -12.875 1.00 85.38 103 ALA A N 1
ATOM 778 C CA . ALA A 1 103 ? 4.869 0.402 -13.914 1.00 85.38 103 ALA A CA 1
ATOM 779 C C . ALA A 1 103 ? 5.894 -0.734 -13.997 1.00 85.38 103 ALA A C 1
ATOM 781 O O . ALA A 1 103 ? 6.061 -1.495 -13.041 1.00 85.38 103 ALA A O 1
ATOM 782 N N . ASN A 1 104 ? 6.583 -0.820 -15.137 1.00 81.38 104 ASN A N 1
ATOM 783 C CA . ASN A 1 104 ? 7.709 -1.726 -15.359 1.00 81.38 104 ASN A CA 1
ATOM 784 C C . ASN A 1 104 ? 8.973 -0.914 -15.667 1.00 81.38 104 ASN A C 1
ATOM 786 O O . ASN A 1 104 ? 9.452 -0.836 -16.796 1.00 81.38 104 ASN A O 1
ATOM 790 N N . SER A 1 105 ? 9.479 -0.228 -14.649 1.00 74.00 105 SER A N 1
ATOM 791 C CA . SER A 1 105 ? 10.586 0.707 -14.802 1.00 74.00 105 SER A CA 1
ATOM 792 C C . SER A 1 105 ? 11.951 0.033 -14.900 1.00 74.00 105 SER A C 1
ATOM 794 O O . SER A 1 105 ? 12.913 0.684 -15.291 1.00 74.00 105 SER A O 1
ATOM 796 N N . VAL A 1 106 ? 12.065 -1.248 -14.559 1.00 69.94 106 VAL A N 1
ATOM 797 C CA . VAL A 1 106 ? 13.329 -2.004 -14.596 1.00 69.94 106 VAL A CA 1
ATOM 798 C C . VAL A 1 106 ? 13.596 -2.660 -15.950 1.00 69.94 106 VAL A C 1
ATOM 800 O O . VAL A 1 106 ? 14.683 -3.186 -16.146 1.00 69.94 106 VAL A O 1
ATOM 803 N N . TYR A 1 107 ? 12.643 -2.587 -16.889 1.00 63.34 107 TYR A N 1
ATOM 804 C CA . TYR A 1 107 ? 12.740 -3.223 -18.207 1.00 63.34 107 TYR A CA 1
ATOM 805 C C . TYR A 1 107 ? 13.975 -2.794 -19.018 1.00 63.34 107 TYR A C 1
ATOM 807 O O . TYR A 1 107 ? 14.532 -3.610 -19.742 1.00 63.34 107 TYR A O 1
ATOM 815 N N . TYR A 1 108 ? 14.419 -1.539 -18.885 1.00 58.12 108 TYR A N 1
ATOM 816 C CA . TYR A 1 108 ? 15.566 -1.015 -19.642 1.00 58.12 108 TYR A CA 1
ATOM 817 C C . TYR A 1 108 ? 16.886 -1.042 -18.859 1.00 58.12 108 TYR A C 1
ATOM 819 O O . TYR A 1 108 ? 17.913 -1.415 -19.410 1.00 58.12 108 TYR A O 1
ATOM 827 N N . ASP A 1 109 ? 16.869 -0.642 -17.584 1.00 64.75 109 ASP A N 1
ATOM 828 C CA . ASP A 1 109 ? 18.036 -0.676 -16.693 1.00 64.75 109 ASP A CA 1
ATOM 829 C C . ASP A 1 109 ? 17.562 -0.589 -15.237 1.00 64.75 109 ASP A C 1
ATOM 831 O O . ASP A 1 109 ? 16.791 0.310 -14.875 1.00 64.75 109 ASP A O 1
ATOM 835 N N . ARG A 1 110 ? 18.009 -1.522 -14.396 1.00 64.81 110 ARG A N 1
ATOM 836 C CA . ARG A 1 110 ? 17.584 -1.653 -12.996 1.00 64.81 110 ARG A CA 1
ATOM 837 C C . ARG A 1 110 ? 18.331 -0.744 -12.012 1.00 64.81 110 ARG A C 1
ATOM 839 O O . ARG A 1 110 ? 17.811 -0.499 -10.927 1.00 64.81 110 ARG A O 1
ATOM 846 N N . PHE A 1 111 ? 19.524 -0.263 -12.359 1.00 67.38 111 PHE A N 1
ATOM 847 C CA . PHE A 1 111 ? 20.374 0.549 -11.478 1.00 67.38 111 PHE A CA 1
ATOM 848 C C . PHE A 1 111 ? 20.245 2.048 -11.754 1.00 67.38 111 PHE A C 1
ATOM 850 O O . PHE A 1 111 ? 20.575 2.869 -10.893 1.00 67.38 111 PHE A O 1
ATOM 857 N N . LEU A 1 112 ? 19.706 2.421 -12.918 1.00 67.12 112 LEU A N 1
ATOM 858 C CA . LEU A 1 112 ? 19.358 3.809 -13.198 1.00 67.12 112 LEU A CA 1
ATOM 859 C C . LEU A 1 112 ? 18.269 4.298 -12.238 1.00 67.12 112 LEU A C 1
ATOM 861 O O . LEU A 1 112 ? 17.124 3.828 -12.258 1.00 67.12 112 LEU A O 1
ATOM 865 N N . LYS A 1 113 ? 18.623 5.303 -11.427 1.00 65.69 113 LYS A N 1
ATOM 866 C CA . LYS A 1 113 ? 17.652 6.107 -10.682 1.00 65.69 113 LYS A CA 1
ATOM 867 C C . LYS A 1 113 ? 16.745 6.813 -11.687 1.00 65.69 113 LYS A C 1
ATOM 869 O O . LYS A 1 113 ? 17.233 7.501 -12.574 1.00 65.69 113 LYS A O 1
ATOM 874 N N . LYS A 1 114 ? 15.433 6.659 -11.514 1.00 72.50 114 LYS A N 1
ATOM 875 C CA . LYS A 1 114 ? 14.405 7.270 -12.371 1.00 72.50 114 LYS A CA 1
ATOM 876 C C . LYS A 1 114 ? 13.613 8.304 -11.573 1.00 72.50 114 LYS A C 1
ATOM 878 O O . LYS A 1 114 ? 12.525 7.981 -11.082 1.00 72.50 114 LYS A O 1
ATOM 883 N N . PRO A 1 115 ? 14.172 9.506 -11.335 1.00 73.12 115 PRO A N 1
ATOM 884 C CA . PRO A 1 115 ? 13.502 10.547 -10.555 1.00 73.12 115 PRO A CA 1
ATOM 885 C C . PRO A 1 115 ? 12.129 10.928 -11.134 1.00 73.12 115 PRO A C 1
ATOM 887 O O . PRO A 1 115 ? 11.223 11.289 -10.382 1.00 73.12 115 PRO A O 1
ATOM 890 N N . GLU A 1 116 ? 11.926 10.754 -12.440 1.00 80.75 116 GLU A N 1
ATOM 891 C CA . GLU A 1 116 ? 10.671 11.006 -13.152 1.00 80.75 116 GLU A CA 1
ATOM 892 C C . GLU A 1 116 ? 9.515 10.147 -12.620 1.00 80.75 116 GLU A C 1
ATOM 894 O O . GLU A 1 116 ? 8.376 10.609 -12.573 1.00 80.75 116 GLU A O 1
ATOM 899 N N . LEU A 1 117 ? 9.787 8.925 -12.141 1.00 82.12 117 LEU A N 1
ATOM 900 C CA . LEU A 1 117 ? 8.751 8.074 -11.542 1.00 82.12 117 LEU A CA 1
ATOM 901 C C . LEU A 1 117 ? 8.174 8.699 -10.279 1.00 82.12 117 LEU A C 1
ATOM 903 O O . LEU A 1 117 ? 6.969 8.630 -10.052 1.00 82.12 117 LEU A O 1
ATOM 907 N N . ASN A 1 118 ? 9.016 9.327 -9.459 1.00 80.19 118 ASN A N 1
ATOM 908 C CA . ASN A 1 118 ? 8.544 10.012 -8.262 1.00 80.19 118 ASN A CA 1
ATOM 909 C C . ASN A 1 118 ? 7.751 11.270 -8.628 1.00 80.19 118 ASN A C 1
ATOM 911 O O . ASN A 1 118 ? 6.781 11.584 -7.945 1.00 80.19 118 ASN A O 1
ATOM 915 N N . VAL A 1 119 ? 8.099 11.956 -9.722 1.00 84.69 119 VAL A N 1
ATOM 916 C CA . VAL A 1 119 ? 7.296 13.074 -10.245 1.00 84.69 119 VAL A CA 1
ATOM 917 C C . VAL A 1 119 ? 5.904 12.594 -10.663 1.00 84.69 119 VAL A C 1
ATOM 919 O O . VAL A 1 119 ? 4.911 13.200 -10.269 1.00 84.69 119 VAL A O 1
A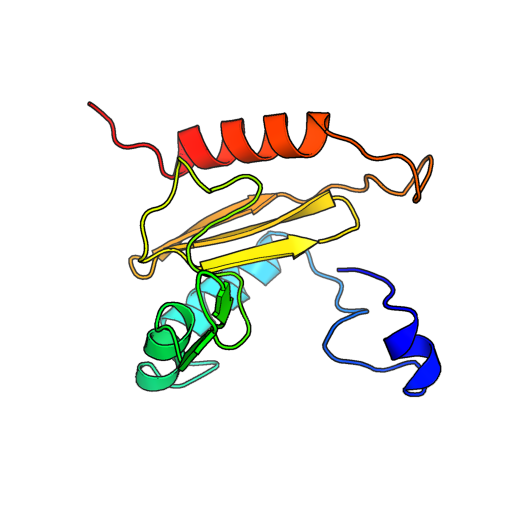TOM 922 N N . ILE A 1 120 ? 5.814 11.492 -11.413 1.00 87.81 120 ILE A N 1
ATOM 923 C CA . ILE A 1 120 ? 4.531 10.925 -11.859 1.00 87.81 120 ILE A CA 1
ATOM 924 C C . ILE A 1 120 ? 3.698 10.452 -10.663 1.00 87.81 120 ILE A C 1
ATOM 926 O O . ILE A 1 120 ? 2.531 10.822 -10.561 1.00 87.81 120 ILE A O 1
ATOM 930 N N . ARG A 1 121 ? 4.300 9.704 -9.727 1.00 88.12 121 ARG A N 1
ATOM 931 C CA . ARG A 1 121 ? 3.631 9.252 -8.495 1.00 88.12 121 ARG A CA 1
ATOM 932 C C . ARG A 1 121 ? 3.070 10.432 -7.706 1.00 88.12 121 ARG A C 1
ATOM 934 O O . ARG A 1 121 ? 1.885 10.429 -7.403 1.00 88.12 121 ARG A O 1
ATOM 941 N N . ASN A 1 122 ? 3.873 11.473 -7.466 1.00 87.00 122 ASN A N 1
ATOM 942 C CA . ASN A 1 122 ? 3.403 12.678 -6.776 1.00 87.00 122 ASN A CA 1
ATOM 943 C C . ASN A 1 122 ? 2.229 13.338 -7.509 1.00 87.00 122 ASN A C 1
ATOM 945 O O . ASN A 1 122 ? 1.266 13.731 -6.865 1.00 87.00 122 ASN A O 1
ATOM 949 N N . LYS A 1 123 ? 2.271 13.453 -8.844 1.00 88.19 123 LYS A N 1
ATOM 950 C CA . LYS A 1 123 ? 1.157 14.027 -9.617 1.00 88.19 123 LYS A CA 1
ATOM 951 C C . LYS A 1 123 ? -0.128 13.216 -9.456 1.00 88.19 123 LYS A C 1
ATOM 953 O O . LYS A 1 123 ? -1.166 13.797 -9.166 1.00 88.19 123 LYS A O 1
ATOM 958 N N . ILE A 1 124 ? -0.049 11.895 -9.610 1.00 90.00 124 ILE A N 1
ATOM 959 C CA . ILE A 1 124 ? -1.199 10.992 -9.452 1.00 90.00 124 ILE A CA 1
ATOM 960 C C . ILE A 1 124 ? -1.761 11.099 -8.033 1.00 90.00 124 ILE A C 1
ATOM 962 O O . ILE A 1 124 ? -2.953 11.326 -7.849 1.00 90.00 124 ILE A O 1
ATOM 966 N N . ASN A 1 125 ? -0.896 10.994 -7.027 1.00 90.75 125 ASN A N 1
ATOM 967 C CA . ASN A 1 125 ? -1.307 11.010 -5.630 1.00 90.75 125 ASN A CA 1
ATOM 968 C C . ASN A 1 125 ? -1.843 12.383 -5.204 1.00 90.75 125 ASN A C 1
ATOM 970 O O . ASN A 1 125 ? -2.797 12.436 -4.440 1.00 90.75 125 ASN A O 1
ATOM 974 N N . ASN A 1 126 ? -1.324 13.487 -5.749 1.00 88.94 126 ASN A N 1
ATOM 975 C CA . ASN A 1 126 ? -1.898 14.818 -5.540 1.00 88.94 126 ASN A CA 1
ATOM 976 C C . ASN A 1 126 ? -3.306 14.945 -6.129 1.00 88.94 126 ASN A C 1
ATOM 978 O O . ASN A 1 126 ? -4.138 15.599 -5.520 1.00 88.94 126 ASN A O 1
ATOM 982 N N . ILE A 1 127 ? -3.587 14.337 -7.285 1.00 89.94 127 ILE A N 1
ATOM 983 C CA . ILE A 1 127 ? -4.934 14.365 -7.878 1.00 89.94 127 ILE A CA 1
ATOM 984 C C . ILE A 1 127 ? -5.911 13.532 -7.042 1.00 89.94 127 ILE A C 1
ATOM 986 O O . ILE A 1 127 ? -7.046 13.940 -6.840 1.00 89.94 127 ILE A O 1
ATOM 990 N N . ILE A 1 128 ? -5.478 12.364 -6.563 1.00 90.06 128 ILE A N 1
ATOM 991 C CA . ILE A 1 128 ? -6.353 11.440 -5.829 1.00 90.06 128 ILE A CA 1
ATOM 992 C C . ILE A 1 128 ? -6.578 11.910 -4.389 1.00 90.06 128 ILE A C 1
ATOM 994 O O . ILE A 1 128 ? -7.695 11.832 -3.894 1.00 90.06 128 ILE A O 1
ATOM 998 N N . PHE A 1 129 ? -5.526 12.360 -3.703 1.00 88.69 129 PHE A N 1
ATOM 999 C CA . PHE A 1 129 ? -5.564 12.664 -2.269 1.00 88.69 129 PHE A CA 1
ATOM 1000 C C . PHE A 1 129 ? -5.533 14.156 -1.940 1.00 88.69 129 PHE A C 1
ATOM 1002 O O . PHE A 1 129 ? -5.768 14.517 -0.783 1.00 88.69 129 PHE A O 1
ATOM 1009 N N . GLY A 1 130 ? -5.225 15.013 -2.918 1.00 81.25 130 GLY A N 1
ATOM 1010 C CA . GLY A 1 130 ? -5.231 16.458 -2.738 1.00 81.25 130 GLY A CA 1
ATOM 1011 C C . GLY A 1 130 ? -6.589 16.936 -2.241 1.00 81.25 130 GLY A C 1
ATOM 1012 O O . GLY A 1 130 ? -7.632 16.428 -2.645 1.00 81.25 130 GLY A O 1
ATOM 1013 N N . LYS A 1 131 ? -6.572 17.895 -1.316 1.00 63.84 131 LYS A N 1
ATOM 1014 C CA . LYS A 1 131 ? -7.792 18.570 -0.882 1.00 63.84 131 LYS A CA 1
ATOM 1015 C C . LYS A 1 131 ? -8.154 19.608 -1.940 1.00 63.84 131 LYS A C 1
ATOM 1017 O O . LYS A 1 131 ? -7.301 20.425 -2.286 1.00 63.84 131 LYS A O 1
ATOM 1022 N N . ASP A 1 132 ? -9.393 19.579 -2.417 1.00 48.47 132 ASP A N 1
ATOM 1023 C CA . ASP A 1 132 ? -9.980 20.732 -3.094 1.00 48.47 132 ASP A CA 1
ATOM 1024 C C . ASP A 1 132 ? -9.965 21.898 -2.092 1.00 48.47 132 ASP A C 1
ATOM 1026 O O . ASP A 1 132 ? -10.502 21.775 -0.986 1.00 48.47 132 ASP A O 1
ATOM 1030 N N . TYR A 1 133 ? -9.266 22.979 -2.438 1.00 38.75 133 TYR A N 1
ATOM 1031 C CA . TYR A 1 133 ? -9.314 24.248 -1.709 1.00 38.75 133 TYR A CA 1
ATOM 1032 C C . TYR A 1 133 ? -10.360 25.158 -2.343 1.00 38.75 133 TYR A C 1
ATOM 1034 O O . TYR A 1 133 ? -10.369 25.244 -3.593 1.00 38.75 133 TYR A O 1
#

Secondary structure (DSSP, 8-state):
----HHHHHTTS--TTS-----HHHHHHHHHHHHHTSSS-HHHHHHTTS--EEETTEEE-SSSB-S--SSSTTT--TTEEEEE-TTS-EEEEETTS-EEEE---TTTT-SSS--HHHHHHHHHHHHHHHPPP-

pLDDT: mean 80.36, std 14.36, range [38.75, 96.94]

Radius of gyration: 15.36 Å; chains: 1; bounding box: 33×44×37 Å

Foldseek 3Di:
DDDDVVCVVVVVDDPVDDDDDDPVVVLVVLVCVLVCVVHHPVLLVQQLPFPDDDPPDTDTPPWDPPDDQLCVPQDDSQKTWDADLLLWTWMDGSVSQIDTDDHRNPPVPSPDDDVVSSVVSNVRSCVRRPDDD

Sequence (133 aa):
MVEDELAYYLGGVSGNAGLFSDASDLRIFIINLLNGEIVSKGTLDLFTTTLVKRGESTTHIAWMAPPVAGCQYSLDSTGFGHNGFTGTSIWIRKDGLFSIFLANSVYYDRFLKKPELNVIRNKINNIIFGKDY